Protein AF-Q6LBM1-F1 (afdb_monomer)

Secondary structure (DSSP, 8-state):
-PPPPHHHHHHHTT-SS--SHHHHHHHHHHHHHHT-----HHHHHHHHHHHHHHHHHHHHH-TT-TTHHHHHHHHHHHHHHHHHHHHH--PPPPSEEEEE--SSPPPHHHHHHHHHHHHHTTTSEEEEE--TT-TTHHHHHHHHHHHHHHHHHT-

Foldseek 3Di:
DQQDALVVLCVVLVHPDDPDVLNVQLNVLSNVLNPDPDPDLVVNLVSLVSNLVSLVVCCVVCVPRSSVVSSVVSNVVSVVVNVVSVVPPPPDDAQEDEAEDEQADDDPVNVVVLVVVCVVSVVHHYHYDYDPVRHCRVVVVVVVVVVVVVVVVVD

Organism: Clostridioides difficile (NCBI:txid1496)

Sequence (155 aa):
MSLISKEELIKLAYSIRPRENEYKTILTNLDEYNKLTTNNNENKYLQLKKLNESIDVFMNKYKTSSRNRALSNLKKDILKEVILIKNSNTSPVEKNLHFVWIGGEVSDIALEYIKQWADINAEYNIKLWYDSEAFLVNTLKKAIVESSTTEALQL

InterPro domains:
  IPR024770 TcdA/TcdB toxin, catalytic glycosyltransferase domain [PF12919] (95-154)
  IPR024772 TcdA/TcdB toxin, N-terminal helical domain [PF12918] (21-82)
  IPR029044 Nucleotide-diphospho-sugar transferases [SSF53448] (1-154)

Solvent-accessible surface area (backbone atoms only — not comparable to full-atom values): 9033 Å² total; per-residue (Å²): 126,83,77,80,51,49,71,54,49,36,60,67,34,73,46,95,68,86,78,52,66,49,57,46,50,31,41,51,37,45,45,53,53,75,63,59,83,70,86,53,59,66,62,54,48,52,40,51,49,55,28,51,52,35,47,49,56,36,42,71,75,44,72,84,44,78,37,50,62,41,52,54,50,49,52,54,50,49,53,53,45,54,51,50,48,58,70,68,61,73,75,81,76,76,59,61,47,83,45,79,53,64,29,41,84,83,51,69,70,58,54,56,57,52,47,56,53,44,70,78,38,70,83,38,48,78,41,79,47,63,48,90,90,36,45,56,50,50,56,52,51,50,53,53,51,54,52,54,52,52,56,63,72,74,111

pLDDT: mean 93.18, std 7.91, range [56.97, 98.5]

Mean predicted aligned error: 5.99 Å

Structure (mmCIF, N/CA/C/O backbone):
data_AF-Q6LBM1-F1
#
_entry.id   AF-Q6LBM1-F1
#
loop_
_atom_site.group_PDB
_atom_site.id
_atom_site.type_symbol
_atom_site.label_atom_id
_atom_site.label_alt_id
_atom_site.label_comp_id
_atom_site.label_asym_id
_atom_site.label_entity_id
_atom_site.label_seq_id
_atom_site.pdbx_PDB_ins_code
_atom_site.Cartn_x
_atom_site.Cartn_y
_atom_site.Cartn_z
_atom_site.occupancy
_atom_site.B_iso_or_equiv
_atom_site.auth_seq_id
_atom_site.auth_comp_id
_atom_site.auth_asym_id
_atom_site.auth_atom_id
_atom_site.pdbx_PDB_model_num
ATOM 1 N N . MET A 1 1 ? -2.306 4.404 -21.976 1.00 56.97 1 MET A N 1
ATOM 2 C CA . MET A 1 1 ? -1.401 4.705 -23.107 1.00 56.97 1 MET A CA 1
ATOM 3 C C . MET A 1 1 ? -0.276 3.708 -22.988 1.00 56.97 1 MET A C 1
ATOM 5 O O . MET A 1 1 ? 0.224 3.579 -21.886 1.00 56.97 1 MET A O 1
ATOM 9 N N . SER A 1 2 ? 0.086 2.982 -24.041 1.00 72.81 2 SER A N 1
ATOM 10 C CA . SER A 1 2 ? 1.250 2.096 -23.963 1.00 72.81 2 SER A CA 1
ATOM 11 C C . SER A 1 2 ? 2.508 2.918 -23.674 1.00 72.81 2 SER A C 1
ATOM 13 O O . SER A 1 2 ? 2.651 4.024 -24.203 1.00 72.81 2 SER A O 1
ATOM 15 N N . LEU A 1 3 ? 3.410 2.387 -22.844 1.00 88.25 3 LEU A N 1
ATOM 16 C CA . LEU A 1 3 ? 4.750 2.954 -22.721 1.00 88.25 3 LEU A CA 1
ATOM 17 C C . LEU A 1 3 ? 5.445 2.954 -24.089 1.00 88.25 3 LEU A C 1
ATOM 19 O O . LEU A 1 3 ? 5.105 2.174 -24.981 1.00 88.25 3 LEU A O 1
ATOM 23 N N . ILE A 1 4 ? 6.426 3.841 -24.244 1.00 93.50 4 ILE A N 1
ATOM 24 C CA . ILE A 1 4 ? 7.265 3.876 -25.443 1.00 93.50 4 ILE A CA 1
ATOM 25 C C . ILE A 1 4 ? 7.973 2.529 -25.654 1.00 93.50 4 ILE A C 1
ATOM 27 O O . ILE A 1 4 ? 8.309 1.812 -24.707 1.00 93.50 4 ILE A O 1
ATOM 31 N N . SER A 1 5 ? 8.232 2.190 -26.910 1.00 93.75 5 SER A N 1
ATOM 32 C CA . SER A 1 5 ? 9.027 1.018 -27.281 1.00 93.75 5 SER A CA 1
ATOM 33 C C . SER A 1 5 ? 10.507 1.194 -26.918 1.00 93.75 5 SER A C 1
ATOM 35 O O . SER A 1 5 ? 11.009 2.310 -26.732 1.00 93.75 5 SER A O 1
ATOM 37 N N . LYS A 1 6 ? 11.256 0.084 -26.860 1.00 91.94 6 LYS A N 1
ATOM 38 C CA . LYS A 1 6 ? 12.712 0.144 -26.656 1.00 91.94 6 LYS A CA 1
ATOM 39 C C . LYS A 1 6 ? 13.412 0.869 -27.812 1.00 91.94 6 LYS A C 1
ATOM 41 O O . LYS A 1 6 ? 14.376 1.595 -27.577 1.00 91.94 6 LYS A O 1
ATOM 46 N N . GLU A 1 7 ? 12.919 0.724 -29.044 1.00 91.50 7 GLU A N 1
ATOM 47 C CA . GLU A 1 7 ? 13.450 1.399 -30.231 1.00 91.50 7 GLU A CA 1
ATOM 48 C C . GLU A 1 7 ? 13.261 2.917 -30.138 1.00 91.50 7 GLU A C 1
ATOM 50 O O . GLU A 1 7 ? 14.172 3.682 -30.466 1.00 91.50 7 GLU A O 1
ATOM 55 N N . GLU A 1 8 ? 12.102 3.369 -29.657 1.00 92.06 8 GLU A N 1
ATOM 56 C CA . GLU A 1 8 ? 11.836 4.788 -29.408 1.00 92.06 8 GLU A CA 1
ATOM 57 C C . GLU A 1 8 ? 12.705 5.337 -28.279 1.00 92.06 8 GLU A C 1
ATOM 59 O O . GLU A 1 8 ? 13.278 6.419 -28.429 1.00 92.06 8 GLU A O 1
ATOM 64 N N . LEU A 1 9 ? 12.884 4.585 -27.187 1.00 93.19 9 LEU A N 1
ATOM 65 C CA . LEU A 1 9 ? 13.775 4.999 -26.103 1.00 93.19 9 LEU A CA 1
ATOM 66 C C . LEU A 1 9 ? 15.220 5.170 -26.599 1.00 93.19 9 LEU A C 1
ATOM 68 O O . LEU A 1 9 ? 15.864 6.164 -26.265 1.00 93.19 9 LEU A O 1
ATOM 72 N N . ILE A 1 10 ? 15.721 4.253 -27.436 1.00 91.06 10 ILE A N 1
ATOM 73 C CA . ILE A 1 10 ? 17.059 4.353 -28.048 1.00 91.06 10 ILE A CA 1
ATOM 74 C C . ILE A 1 10 ? 17.203 5.650 -28.855 1.00 91.06 10 ILE A C 1
ATOM 76 O O . ILE A 1 10 ? 18.213 6.350 -28.704 1.00 91.06 10 ILE A O 1
ATOM 80 N N . LYS A 1 11 ? 16.190 5.995 -29.662 1.00 90.06 11 LYS A N 1
ATOM 81 C CA . LYS A 1 11 ? 16.163 7.237 -30.452 1.00 90.06 11 LYS A CA 1
ATOM 82 C C . LYS A 1 11 ? 16.160 8.477 -29.553 1.00 90.06 11 LYS A C 1
ATOM 84 O O . LYS A 1 11 ? 16.993 9.360 -29.737 1.00 90.06 11 LYS A O 1
ATOM 89 N N . LEU A 1 12 ? 15.277 8.527 -28.553 1.00 89.06 12 LEU A N 1
ATOM 90 C CA . LEU A 1 12 ? 15.144 9.667 -27.632 1.00 89.06 12 LEU A CA 1
ATOM 91 C C . LEU A 1 12 ? 16.372 9.862 -26.734 1.00 89.06 12 LEU A C 1
ATOM 93 O O . LEU A 1 12 ? 16.694 10.986 -26.346 1.00 89.06 12 LEU A O 1
ATOM 97 N N . ALA A 1 13 ? 17.074 8.778 -26.415 1.00 87.50 13 ALA A N 1
ATOM 98 C CA . ALA A 1 13 ? 18.317 8.800 -25.656 1.00 87.50 13 ALA A CA 1
ATOM 99 C C . ALA A 1 13 ? 19.551 9.147 -26.515 1.00 87.50 13 ALA A C 1
ATOM 101 O O . ALA A 1 13 ? 20.668 9.109 -25.997 1.00 87.50 13 ALA A O 1
ATOM 102 N N . TYR A 1 14 ? 19.374 9.461 -27.809 1.00 79.19 14 TYR A N 1
ATOM 103 C CA . TYR A 1 14 ? 20.449 9.730 -28.775 1.00 79.19 14 TYR A CA 1
ATOM 104 C C . TYR A 1 14 ? 21.542 8.644 -28.773 1.00 79.19 14 TYR A C 1
ATOM 106 O O . TYR A 1 14 ? 22.735 8.924 -28.909 1.00 79.19 14 TYR A O 1
ATOM 114 N N . SER A 1 15 ? 21.150 7.380 -28.582 1.00 66.00 15 SER A N 1
ATOM 115 C CA . SER A 1 15 ? 22.090 6.268 -28.458 1.00 66.00 15 SER A CA 1
ATOM 116 C C . SER A 1 15 ? 22.222 5.532 -29.789 1.00 66.00 15 SER A C 1
ATOM 118 O O . SER A 1 15 ? 21.317 4.823 -30.204 1.00 66.00 15 SER A O 1
ATOM 120 N N . ILE A 1 16 ? 23.373 5.661 -30.458 1.00 62.41 16 ILE A N 1
ATOM 121 C CA . ILE A 1 16 ? 23.655 4.900 -31.691 1.00 62.41 16 ILE A CA 1
ATOM 122 C C . ILE A 1 16 ? 23.934 3.420 -31.360 1.00 62.41 16 ILE A C 1
ATOM 124 O O . ILE A 1 16 ? 23.605 2.535 -32.146 1.00 62.41 16 ILE A O 1
ATOM 128 N N . ARG A 1 17 ? 24.523 3.130 -30.185 1.00 65.38 17 ARG A N 1
ATOM 129 C CA . ARG A 1 17 ? 24.700 1.769 -29.643 1.00 65.38 17 ARG A CA 1
ATOM 130 C C . ARG A 1 17 ? 24.624 1.770 -28.105 1.00 65.38 17 ARG A C 1
ATOM 132 O O . ARG A 1 17 ? 25.391 2.513 -27.487 1.00 65.38 17 ARG A O 1
ATOM 139 N N . PRO A 1 18 ? 23.786 0.925 -27.476 1.00 70.81 18 PRO A N 1
ATOM 140 C CA . PRO A 1 18 ? 23.764 0.755 -26.024 1.00 70.81 18 PRO A CA 1
ATOM 141 C C . PRO A 1 18 ? 25.029 0.007 -25.571 1.00 70.81 18 PRO A C 1
ATOM 143 O O . PRO A 1 18 ? 25.183 -1.185 -25.843 1.00 70.81 18 PRO A O 1
ATOM 146 N N . ARG A 1 19 ? 25.971 0.704 -24.922 1.00 80.38 19 ARG A N 1
ATOM 147 C CA . ARG A 1 19 ? 27.256 0.116 -24.487 1.00 80.38 19 ARG A CA 1
ATOM 148 C C . ARG A 1 19 ? 27.208 -0.317 -23.026 1.00 80.38 19 ARG A C 1
ATOM 150 O O . ARG A 1 19 ? 27.720 -1.379 -22.691 1.00 80.38 19 ARG A O 1
ATOM 157 N N . GLU A 1 20 ? 26.566 0.495 -22.197 1.00 91.38 20 GLU A N 1
ATOM 158 C CA . GLU A 1 20 ? 26.428 0.328 -20.757 1.00 91.38 20 GLU A CA 1
ATOM 159 C C . GLU A 1 20 ? 25.493 -0.848 -20.446 1.00 91.38 20 GLU A C 1
ATOM 161 O O . GLU A 1 20 ? 24.375 -0.912 -20.966 1.00 91.38 20 GLU A O 1
ATOM 166 N N . ASN A 1 21 ? 25.934 -1.779 -19.597 1.00 94.12 21 ASN A N 1
ATOM 167 C CA . ASN A 1 21 ? 25.122 -2.941 -19.226 1.00 94.12 21 ASN A CA 1
ATOM 168 C C . ASN A 1 21 ? 23.844 -2.507 -18.502 1.00 94.12 21 ASN A C 1
ATOM 170 O O . ASN A 1 21 ? 22.779 -3.043 -18.776 1.00 94.12 21 ASN A O 1
ATOM 174 N N . GLU A 1 22 ? 23.923 -1.468 -17.674 1.00 95.88 22 GLU A N 1
ATOM 175 C CA . GLU A 1 22 ? 22.786 -0.877 -16.970 1.00 95.88 22 GLU A CA 1
ATOM 176 C C . GLU A 1 22 ? 21.745 -0.321 -17.950 1.00 95.88 22 GLU A C 1
ATOM 178 O O . GLU A 1 22 ? 20.547 -0.506 -17.753 1.00 95.88 22 GLU A O 1
ATOM 183 N N . TYR A 1 23 ? 22.184 0.301 -19.051 1.00 95.00 23 TYR A N 1
ATOM 184 C CA . TYR A 1 23 ? 21.261 0.790 -20.076 1.00 95.00 23 TYR A CA 1
ATOM 185 C C . TYR A 1 23 ? 20.631 -0.358 -20.871 1.00 95.00 23 TYR A C 1
ATOM 187 O O . TYR A 1 23 ? 19.439 -0.315 -21.169 1.00 95.00 23 TYR A O 1
ATOM 195 N N . LYS A 1 24 ? 21.392 -1.422 -21.166 1.00 94.88 24 LYS A N 1
ATOM 196 C CA . LYS A 1 24 ? 20.835 -2.646 -21.767 1.00 94.88 24 LYS A CA 1
ATOM 197 C C . LYS A 1 24 ? 19.782 -3.285 -20.861 1.00 94.88 24 LYS A C 1
ATOM 199 O O . LYS A 1 24 ? 18.741 -3.682 -21.364 1.00 94.88 24 LYS A O 1
ATOM 204 N N . THR A 1 25 ? 20.008 -3.316 -19.547 1.00 96.94 25 THR A N 1
ATOM 205 C CA . THR A 1 25 ? 19.030 -3.817 -18.571 1.00 96.94 25 THR A CA 1
ATOM 206 C C . THR A 1 25 ? 17.725 -3.022 -18.611 1.00 96.94 25 THR A C 1
ATOM 208 O O . THR A 1 25 ? 16.658 -3.628 -18.630 1.00 96.94 25 THR A O 1
ATOM 211 N N . ILE A 1 26 ? 17.788 -1.687 -18.700 1.00 9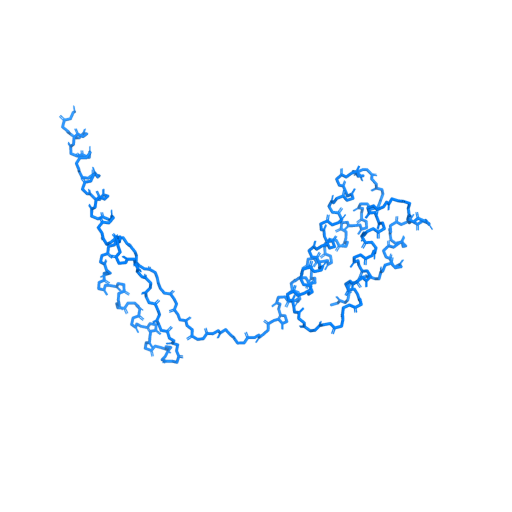7.12 26 ILE A N 1
ATOM 212 C CA . ILE A 1 26 ? 16.589 -0.843 -18.866 1.00 97.12 26 ILE A CA 1
ATOM 213 C C . ILE A 1 26 ? 15.833 -1.225 -20.144 1.00 97.12 26 ILE A C 1
ATOM 215 O O . ILE A 1 26 ? 14.617 -1.401 -20.110 1.00 97.12 26 ILE A O 1
ATOM 219 N N . LEU A 1 27 ? 16.546 -1.381 -21.266 1.00 95.69 27 LEU A N 1
ATOM 220 C CA . LEU A 1 27 ? 15.937 -1.753 -22.547 1.00 95.69 27 LEU A CA 1
ATOM 221 C C . LEU A 1 27 ? 15.277 -3.133 -22.491 1.00 95.69 27 LEU A C 1
ATOM 223 O O . LEU A 1 27 ? 14.172 -3.288 -23.001 1.00 95.69 27 LEU A O 1
ATOM 227 N N . THR A 1 28 ? 15.926 -4.110 -21.854 1.00 96.38 28 THR A N 1
ATOM 228 C CA . THR A 1 28 ? 15.358 -5.446 -21.641 1.00 96.38 28 THR A CA 1
ATOM 229 C C . THR A 1 28 ? 14.098 -5.375 -20.785 1.00 96.38 28 THR A C 1
ATOM 231 O O . THR A 1 28 ? 13.073 -5.904 -21.194 1.00 96.38 28 THR A O 1
ATOM 234 N N . ASN A 1 29 ? 14.128 -4.668 -19.652 1.00 96.94 29 ASN A N 1
ATOM 235 C CA . ASN A 1 29 ? 12.966 -4.536 -18.768 1.00 96.94 29 ASN A CA 1
ATOM 236 C C . ASN A 1 29 ? 11.788 -3.820 -19.453 1.00 96.94 29 ASN A C 1
ATOM 238 O O . ASN A 1 29 ? 10.633 -4.185 -19.243 1.00 96.94 29 ASN A O 1
ATOM 242 N N . LEU A 1 30 ? 12.066 -2.815 -20.291 1.00 96.44 30 LEU A N 1
ATOM 243 C CA . LEU A 1 30 ? 11.038 -2.123 -21.073 1.00 96.44 30 LEU A CA 1
ATOM 244 C C . LEU A 1 30 ? 10.429 -3.038 -22.147 1.00 96.44 30 LEU A C 1
ATOM 246 O O . LEU A 1 30 ? 9.216 -3.039 -22.340 1.00 96.44 30 LEU A O 1
ATOM 250 N N . ASP A 1 31 ? 11.257 -3.832 -22.830 1.00 94.88 31 ASP A N 1
ATOM 251 C CA . ASP A 1 31 ? 10.805 -4.825 -23.813 1.00 94.88 31 ASP A CA 1
ATOM 252 C C . ASP A 1 31 ? 9.960 -5.922 -23.161 1.00 94.88 31 ASP A C 1
ATOM 254 O O . ASP A 1 31 ? 8.910 -6.285 -23.685 1.00 94.88 31 ASP A O 1
ATOM 258 N N . GLU A 1 32 ? 10.405 -6.422 -22.005 1.00 94.50 32 GLU A N 1
ATOM 259 C CA . GLU A 1 32 ? 9.663 -7.377 -21.183 1.00 94.50 32 GLU A CA 1
ATOM 260 C C . GLU A 1 32 ? 8.294 -6.803 -20.818 1.00 94.50 32 GLU A C 1
ATOM 262 O O . GLU A 1 32 ? 7.293 -7.462 -21.087 1.00 94.50 32 GLU A O 1
ATOM 267 N N . TYR A 1 33 ? 8.235 -5.566 -20.302 1.00 94.19 33 TYR A N 1
ATOM 268 C CA . TYR A 1 33 ? 6.971 -4.906 -19.965 1.00 94.19 33 TYR A CA 1
ATOM 269 C C . TYR A 1 33 ? 6.032 -4.791 -21.170 1.00 94.19 33 TYR A C 1
ATOM 271 O O . TYR A 1 33 ? 4.872 -5.192 -21.089 1.00 94.19 33 TYR A O 1
ATOM 279 N N . ASN A 1 34 ? 6.533 -4.302 -22.306 1.00 92.81 34 ASN A N 1
ATOM 280 C CA . ASN A 1 34 ? 5.727 -4.118 -23.516 1.00 92.81 34 ASN A CA 1
ATOM 281 C C . ASN A 1 34 ? 5.217 -5.443 -24.114 1.00 92.81 34 ASN A C 1
ATOM 283 O O . ASN A 1 34 ? 4.222 -5.446 -24.836 1.00 92.81 34 ASN A O 1
ATOM 287 N N . LYS A 1 35 ? 5.876 -6.569 -23.813 1.00 92.06 35 LYS A N 1
ATOM 288 C CA . LYS A 1 35 ? 5.468 -7.919 -24.236 1.00 92.06 35 LYS A CA 1
ATOM 289 C C . LYS A 1 35 ? 4.567 -8.632 -23.227 1.00 92.06 35 LYS A C 1
ATOM 291 O O . LYS A 1 35 ? 4.121 -9.744 -23.511 1.00 92.06 35 LYS A O 1
ATOM 296 N N . LEU A 1 36 ? 4.295 -8.040 -22.062 1.00 89.56 36 LEU A N 1
ATOM 297 C CA . LEU A 1 36 ? 3.400 -8.640 -21.075 1.00 89.56 36 LEU A CA 1
ATOM 298 C C . LEU A 1 36 ? 1.981 -8.732 -21.637 1.00 89.56 36 LEU A C 1
ATOM 300 O O . LEU A 1 36 ? 1.271 -7.739 -21.767 1.00 89.56 36 LEU A O 1
ATOM 304 N N . THR A 1 37 ? 1.539 -9.959 -21.893 1.00 80.38 37 THR A N 1
ATOM 305 C CA . THR A 1 37 ? 0.160 -10.273 -22.293 1.00 80.38 37 THR A CA 1
ATOM 306 C C . THR A 1 37 ? -0.761 -10.529 -21.098 1.00 80.38 37 THR A C 1
ATOM 308 O O . THR A 1 37 ? -1.954 -10.762 -21.271 1.00 80.38 37 THR A O 1
ATOM 311 N N . THR A 1 38 ? -0.228 -10.511 -19.871 1.00 76.38 38 THR A N 1
ATOM 312 C CA . THR A 1 38 ? -1.004 -10.809 -18.662 1.00 76.38 38 THR A CA 1
ATOM 313 C C . THR A 1 38 ? -1.993 -9.692 -18.326 1.00 76.38 38 THR A C 1
ATOM 315 O O . THR A 1 38 ? -1.663 -8.509 -18.389 1.00 76.38 38 THR A O 1
ATOM 318 N N . ASN A 1 39 ? -3.195 -10.073 -17.890 1.00 70.62 39 ASN A N 1
ATOM 319 C CA . ASN A 1 39 ? -4.180 -9.152 -17.312 1.00 70.62 39 ASN A CA 1
ATOM 320 C C . ASN A 1 39 ? -3.951 -8.903 -15.810 1.00 70.62 39 ASN A C 1
ATOM 322 O O . ASN A 1 39 ? -4.691 -8.134 -15.204 1.00 70.62 39 ASN A O 1
ATOM 326 N N . ASN A 1 40 ? -2.938 -9.530 -15.197 1.00 86.56 40 ASN A N 1
ATOM 327 C CA . ASN A 1 40 ? -2.645 -9.338 -13.782 1.00 86.56 40 ASN A CA 1
ATOM 328 C C . ASN A 1 40 ? -1.953 -7.978 -13.546 1.00 86.56 40 ASN A C 1
ATOM 330 O O . ASN A 1 40 ? -0.804 -7.763 -13.942 1.00 86.56 40 ASN A O 1
ATOM 334 N N . ASN A 1 41 ? -2.665 -7.081 -12.864 1.00 89.00 41 ASN A N 1
ATOM 335 C CA . ASN A 1 41 ? -2.211 -5.737 -12.511 1.00 89.00 41 ASN A CA 1
ATOM 336 C C . ASN A 1 41 ? -1.014 -5.722 -11.545 1.00 89.00 41 ASN A C 1
ATOM 338 O O . ASN A 1 41 ? -0.156 -4.850 -11.671 1.00 89.00 41 ASN A O 1
ATOM 342 N N . GLU A 1 42 ? -0.910 -6.692 -10.633 1.00 90.06 42 GLU A N 1
ATOM 343 C CA . GLU A 1 42 ? 0.237 -6.836 -9.729 1.00 90.06 42 GLU A CA 1
ATOM 344 C C . GLU A 1 42 ? 1.511 -7.153 -10.518 1.00 90.06 42 GLU A C 1
ATOM 346 O O . GLU A 1 42 ? 2.528 -6.482 -10.357 1.00 90.06 42 GLU A O 1
ATOM 351 N N . ASN A 1 43 ? 1.437 -8.098 -11.459 1.00 90.81 43 ASN A N 1
ATOM 352 C CA . ASN A 1 43 ? 2.573 -8.442 -12.317 1.00 90.81 43 ASN A CA 1
ATOM 353 C C . ASN A 1 43 ? 3.018 -7.255 -13.181 1.00 90.81 43 ASN A C 1
ATOM 355 O O . ASN A 1 43 ? 4.217 -7.003 -13.309 1.00 90.81 43 ASN A O 1
ATOM 359 N N . LYS A 1 44 ? 2.069 -6.494 -13.747 1.00 92.06 44 LYS A N 1
ATOM 360 C CA . LYS A 1 44 ? 2.385 -5.256 -14.480 1.00 92.06 44 LYS A CA 1
ATOM 361 C C . LYS A 1 44 ? 3.088 -4.244 -13.577 1.00 92.06 44 LYS A C 1
ATOM 363 O O . LYS A 1 44 ? 4.117 -3.697 -13.965 1.00 92.06 44 LYS A O 1
ATOM 368 N N . TYR A 1 45 ? 2.577 -4.036 -12.363 1.00 94.25 45 TYR A N 1
ATOM 369 C CA . TYR A 1 45 ? 3.181 -3.127 -11.391 1.00 94.25 45 TYR A CA 1
ATOM 370 C C . TYR A 1 45 ? 4.602 -3.553 -10.995 1.00 94.25 45 TYR A C 1
ATOM 372 O O . TYR A 1 45 ? 5.513 -2.726 -11.015 1.00 94.25 45 TYR A O 1
ATOM 380 N N . LEU A 1 46 ? 4.824 -4.836 -10.693 1.00 95.12 46 LEU A N 1
ATOM 381 C CA . LEU A 1 46 ? 6.149 -5.358 -10.341 1.00 95.12 46 LEU A CA 1
ATOM 382 C C . LEU A 1 46 ? 7.161 -5.166 -11.476 1.00 95.12 46 LEU A C 1
ATOM 384 O O . LEU A 1 46 ? 8.318 -4.825 -11.224 1.00 95.12 46 LEU A O 1
ATOM 388 N N . GLN A 1 47 ? 6.727 -5.312 -12.727 1.00 95.44 47 GLN A N 1
ATOM 389 C CA . GLN A 1 47 ? 7.591 -5.092 -13.886 1.00 95.44 47 GLN A CA 1
ATOM 390 C C . GLN A 1 47 ? 7.899 -3.606 -14.112 1.00 95.44 47 GLN A C 1
ATOM 392 O O . GLN A 1 47 ? 9.049 -3.253 -14.382 1.00 95.44 47 GLN A O 1
ATOM 397 N N . LEU A 1 48 ? 6.928 -2.710 -13.900 1.00 96.38 48 LEU A N 1
ATOM 398 C CA . LEU A 1 48 ? 7.176 -1.262 -13.883 1.00 96.38 48 LEU A CA 1
ATOM 399 C C . LEU A 1 48 ? 8.132 -0.849 -12.761 1.00 96.38 48 LEU A C 1
ATOM 401 O O . LEU A 1 48 ? 8.998 -0.000 -12.977 1.00 96.38 48 LEU A O 1
ATOM 405 N N . LYS A 1 49 ? 8.010 -1.466 -11.580 1.00 97.81 49 LYS A N 1
ATOM 406 C CA . LYS A 1 49 ? 8.928 -1.257 -10.455 1.00 97.81 49 LYS A CA 1
ATOM 407 C C . LYS A 1 49 ? 10.352 -1.672 -10.831 1.00 97.81 49 LYS A C 1
ATOM 409 O O . LYS A 1 49 ? 11.259 -0.851 -10.715 1.00 97.81 49 LYS A O 1
ATOM 414 N N . LYS A 1 50 ? 10.535 -2.886 -11.364 1.00 97.81 50 LYS A N 1
ATOM 415 C CA . LYS A 1 50 ? 11.832 -3.397 -11.850 1.00 97.81 50 LYS A CA 1
ATOM 416 C C . LYS A 1 50 ? 12.448 -2.471 -12.906 1.00 97.81 50 LYS A C 1
ATOM 418 O O . LYS A 1 50 ? 13.639 -2.155 -12.850 1.00 97.81 50 LYS A O 1
ATOM 423 N N . LEU A 1 51 ? 11.638 -1.995 -13.856 1.00 98.12 51 LEU A N 1
ATOM 424 C CA . LEU A 1 51 ? 12.068 -1.021 -14.858 1.00 98.12 51 LEU A CA 1
ATOM 425 C C . LEU A 1 51 ? 12.527 0.287 -14.197 1.00 98.12 51 LEU A C 1
ATOM 427 O O . LEU A 1 51 ? 13.642 0.738 -14.463 1.00 98.12 51 LEU A O 1
ATOM 431 N N . ASN A 1 52 ? 11.721 0.866 -13.306 1.00 98.31 52 ASN A N 1
ATOM 432 C CA . ASN A 1 52 ? 12.060 2.109 -12.617 1.00 98.31 52 ASN A CA 1
ATOM 433 C C . ASN A 1 52 ? 13.354 1.989 -11.790 1.00 98.31 52 ASN A C 1
ATOM 435 O O . ASN A 1 52 ? 14.221 2.856 -11.882 1.00 98.31 52 ASN A O 1
ATOM 439 N N . GLU A 1 53 ? 13.526 0.897 -11.045 1.00 98.50 53 GLU A N 1
ATOM 440 C CA . GLU A 1 53 ? 14.742 0.632 -10.265 1.00 98.50 53 GLU A CA 1
ATOM 441 C C . GLU A 1 53 ? 15.983 0.523 -11.164 1.00 98.50 53 GLU A C 1
ATOM 443 O O . GLU A 1 53 ? 17.035 1.077 -10.845 1.00 98.50 53 GLU A O 1
ATOM 448 N N . SER A 1 54 ? 15.868 -0.114 -12.336 1.00 98.31 54 SER A N 1
ATOM 449 C CA . SER A 1 54 ? 16.982 -0.175 -13.294 1.00 98.31 54 SER A CA 1
ATOM 450 C C . SER A 1 54 ? 17.370 1.201 -13.854 1.00 98.31 54 SER A C 1
ATOM 452 O O . SER A 1 54 ? 18.553 1.459 -14.093 1.00 98.31 54 SER A O 1
ATOM 454 N N . ILE A 1 55 ? 16.399 2.112 -13.997 1.00 98.00 55 ILE A N 1
ATOM 455 C CA . ILE A 1 55 ? 16.656 3.510 -14.361 1.00 98.00 55 ILE A CA 1
ATOM 456 C C . ILE A 1 55 ? 17.423 4.217 -13.242 1.00 98.00 55 ILE A C 1
ATOM 458 O O . ILE A 1 55 ? 18.404 4.909 -13.524 1.00 98.00 55 ILE A O 1
ATOM 462 N N . ASP A 1 56 ? 17.025 4.013 -11.987 1.00 98.31 56 ASP A N 1
ATOM 463 C CA . ASP A 1 56 ? 17.699 4.606 -10.829 1.00 98.31 56 ASP A CA 1
ATOM 464 C C . ASP A 1 56 ? 19.151 4.129 -10.709 1.00 98.31 56 ASP A C 1
ATOM 466 O O . ASP A 1 56 ? 20.056 4.946 -10.522 1.00 98.31 56 ASP A O 1
ATOM 470 N N . VAL A 1 57 ? 19.408 2.835 -10.922 1.00 98.31 57 VAL A N 1
ATOM 471 C CA . VAL A 1 57 ? 20.772 2.280 -10.971 1.00 98.31 57 VAL A CA 1
ATOM 472 C C . VAL A 1 57 ? 21.616 2.972 -12.046 1.00 98.31 57 VAL A C 1
ATOM 474 O O . VAL A 1 57 ? 22.738 3.407 -11.764 1.00 98.31 57 VAL A O 1
ATOM 477 N N . PHE A 1 58 ? 21.083 3.131 -13.263 1.00 96.94 58 PHE A N 1
ATOM 478 C CA . PHE A 1 58 ? 21.795 3.825 -14.338 1.00 96.94 58 PHE A CA 1
ATOM 479 C C . PHE A 1 58 ? 22.064 5.293 -13.991 1.00 96.94 58 PHE A C 1
ATOM 481 O O . PHE A 1 58 ? 23.199 5.750 -14.116 1.00 96.94 58 PHE A O 1
ATOM 488 N N . MET A 1 59 ? 21.050 6.038 -13.544 1.00 96.75 59 MET A N 1
ATOM 489 C CA . MET A 1 59 ? 21.178 7.472 -13.261 1.00 96.75 59 MET A CA 1
ATOM 490 C C . MET A 1 59 ? 22.131 7.747 -12.091 1.00 96.75 59 MET A C 1
ATOM 492 O O . MET A 1 59 ? 22.893 8.714 -12.141 1.00 96.75 59 MET A O 1
ATOM 496 N N . ASN A 1 60 ? 22.153 6.874 -11.080 1.00 97.50 60 ASN A N 1
ATOM 497 C CA . ASN A 1 60 ? 23.076 6.979 -9.950 1.00 97.50 60 ASN A CA 1
ATOM 498 C C . ASN A 1 60 ? 24.532 6.738 -10.365 1.00 97.50 60 ASN A C 1
ATOM 500 O O . ASN A 1 60 ? 25.427 7.458 -9.911 1.00 97.50 60 ASN A O 1
ATOM 504 N N . LYS A 1 61 ? 24.769 5.756 -11.243 1.00 97.12 61 LYS A N 1
ATOM 505 C CA . LYS A 1 61 ? 26.106 5.435 -11.760 1.00 97.12 61 LYS A CA 1
ATOM 506 C C . LYS A 1 61 ? 26.594 6.459 -12.790 1.00 97.12 61 LYS A C 1
ATOM 508 O O . LYS A 1 61 ? 27.762 6.837 -12.777 1.00 97.12 61 LYS A O 1
ATOM 513 N N . TYR A 1 62 ? 25.702 6.942 -13.652 1.00 94.69 62 TYR A N 1
ATOM 514 C CA . TYR A 1 62 ? 26.004 7.829 -14.777 1.00 94.69 62 TYR A CA 1
ATOM 515 C C . TYR A 1 62 ? 25.290 9.182 -14.639 1.00 94.69 62 TYR A C 1
ATOM 517 O O . TYR A 1 62 ? 24.475 9.575 -15.477 1.00 94.69 62 TYR A O 1
ATOM 525 N N . LYS A 1 63 ? 25.619 9.927 -13.577 1.00 94.62 63 LYS A N 1
ATOM 526 C CA . LYS A 1 63 ? 24.924 11.169 -13.173 1.00 94.62 63 LYS A CA 1
ATOM 527 C C . LYS A 1 63 ? 24.853 12.248 -14.260 1.00 94.62 63 LYS A C 1
ATOM 529 O O . LYS A 1 63 ? 23.856 12.957 -14.357 1.00 94.62 63 LYS A O 1
ATOM 534 N N . THR A 1 64 ? 25.882 12.354 -15.098 1.00 93.31 64 THR A N 1
ATOM 535 C CA . THR A 1 64 ? 25.994 13.365 -16.167 1.00 93.31 64 THR A CA 1
ATOM 536 C C . THR A 1 64 ? 25.609 12.838 -17.552 1.00 93.31 64 THR A C 1
ATOM 538 O O . THR A 1 64 ? 25.790 13.534 -18.550 1.00 93.31 64 THR A O 1
ATOM 541 N N . SER A 1 65 ? 25.075 11.615 -17.648 1.00 91.50 65 SER A N 1
ATOM 542 C CA . SER A 1 65 ? 24.686 11.027 -18.931 1.00 91.50 65 SER A CA 1
ATOM 543 C C . SER A 1 65 ? 23.601 11.855 -19.617 1.00 91.50 65 SER A C 1
ATOM 545 O O . SER A 1 65 ? 22.559 12.152 -19.033 1.00 91.50 65 SER A O 1
ATOM 547 N N . SER A 1 66 ? 23.790 12.146 -20.905 1.00 90.62 66 SER A N 1
ATOM 548 C CA . SER A 1 66 ? 22.782 12.804 -21.749 1.00 90.62 66 SER A CA 1
ATOM 549 C C . SER A 1 66 ? 21.458 12.029 -21.816 1.00 90.62 66 SER A C 1
ATOM 551 O O . SER A 1 66 ? 20.397 12.620 -22.029 1.00 90.62 66 SER A O 1
ATOM 553 N N . ARG A 1 67 ? 21.497 10.713 -21.559 1.00 91.56 67 ARG A N 1
ATOM 554 C CA . ARG A 1 67 ? 20.324 9.826 -21.539 1.00 91.56 67 ARG A CA 1
ATOM 555 C C . ARG A 1 67 ? 19.399 10.097 -20.358 1.00 91.56 67 ARG A C 1
ATOM 557 O O . ARG A 1 67 ? 18.213 9.789 -20.443 1.00 91.56 67 ARG A O 1
ATOM 564 N N . ASN A 1 68 ? 19.902 10.722 -19.291 1.00 94.12 68 ASN A N 1
ATOM 565 C CA . ASN A 1 68 ? 19.135 10.991 -18.074 1.00 94.12 68 ASN A CA 1
ATOM 566 C C . ASN A 1 68 ? 17.889 11.841 -18.350 1.00 94.12 68 ASN A C 1
ATOM 568 O O . ASN A 1 68 ? 16.883 11.686 -17.660 1.00 94.12 68 ASN A O 1
ATOM 572 N N . ARG A 1 69 ? 17.902 12.677 -19.399 1.00 94.62 69 ARG A N 1
ATOM 573 C CA . ARG A 1 69 ? 16.715 13.423 -19.842 1.00 94.62 69 ARG A CA 1
ATOM 574 C C . ARG A 1 69 ? 15.606 12.494 -20.348 1.00 94.62 69 ARG A C 1
ATOM 576 O O . ARG A 1 69 ? 14.472 12.601 -19.893 1.00 94.62 69 ARG A O 1
ATOM 583 N N . ALA A 1 70 ? 15.937 11.579 -21.259 1.00 95.00 70 ALA A N 1
ATOM 584 C CA . ALA A 1 70 ? 14.984 10.609 -21.800 1.00 95.00 70 ALA A CA 1
ATOM 585 C C . ALA A 1 70 ? 14.490 9.646 -20.710 1.00 95.00 70 ALA A C 1
ATOM 587 O O . ALA A 1 70 ? 13.291 9.405 -20.596 1.00 95.00 70 ALA A O 1
ATOM 588 N N . LEU A 1 71 ? 15.396 9.178 -19.848 1.00 96.44 71 LEU A N 1
ATOM 589 C CA . LEU A 1 71 ? 15.064 8.307 -18.721 1.00 96.44 71 LEU A CA 1
ATOM 590 C C . LEU A 1 71 ? 14.156 8.995 -17.690 1.00 96.44 71 LEU A C 1
ATOM 592 O O . LEU A 1 71 ? 13.217 8.379 -17.199 1.00 96.44 71 LEU A O 1
ATOM 596 N N . SER A 1 72 ? 14.362 10.287 -17.417 1.00 96.94 72 SER A N 1
ATOM 597 C CA . SER A 1 72 ? 13.469 11.059 -16.541 1.00 96.94 72 SER A CA 1
ATOM 598 C C . SER A 1 72 ? 12.059 11.187 -17.120 1.00 96.94 72 SER A C 1
ATOM 600 O O . SER A 1 72 ? 11.083 11.157 -16.373 1.00 96.94 72 SER A O 1
ATOM 602 N N . ASN A 1 73 ? 11.931 11.315 -18.443 1.00 96.12 73 ASN A N 1
ATOM 603 C CA . ASN A 1 73 ? 10.623 11.318 -19.098 1.00 96.12 73 ASN A CA 1
ATOM 604 C C . ASN A 1 73 ? 9.967 9.936 -19.027 1.00 96.12 73 ASN A C 1
ATOM 606 O O . ASN A 1 73 ? 8.808 9.850 -18.636 1.00 96.12 73 ASN A O 1
ATOM 610 N N . LEU A 1 74 ? 10.727 8.863 -19.269 1.00 96.56 74 LEU A N 1
ATOM 611 C CA . LEU A 1 74 ? 10.230 7.499 -19.096 1.00 96.56 74 LEU A CA 1
ATOM 612 C C . LEU A 1 74 ? 9.738 7.249 -17.661 1.00 96.56 74 LEU A C 1
ATOM 614 O O . LEU A 1 74 ? 8.671 6.676 -17.490 1.00 96.56 74 LEU A O 1
ATOM 618 N N . LYS A 1 75 ? 10.431 7.750 -16.626 1.00 97.56 75 LYS A N 1
ATOM 619 C CA . LYS A 1 75 ? 9.943 7.679 -15.233 1.00 97.56 75 LYS A CA 1
ATOM 620 C C . LYS A 1 75 ? 8.585 8.364 -15.042 1.00 97.56 75 LYS A C 1
ATOM 622 O O . LYS A 1 75 ? 7.741 7.852 -14.309 1.00 97.56 75 LYS A O 1
ATOM 627 N N . LYS A 1 76 ? 8.343 9.501 -15.706 1.00 96.88 76 LYS A N 1
ATOM 628 C CA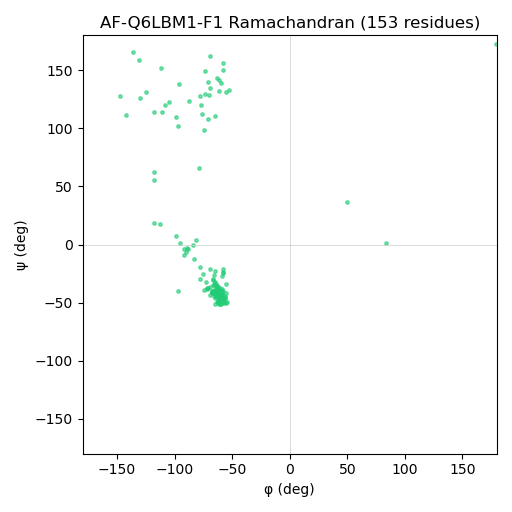 . LYS A 1 76 ? 7.029 10.171 -15.672 1.00 96.88 76 LYS A CA 1
ATOM 629 C C . LYS A 1 76 ? 5.954 9.327 -16.349 1.00 96.88 76 LYS A C 1
ATOM 631 O O . LYS A 1 76 ? 4.830 9.282 -15.860 1.00 96.88 76 LYS A O 1
ATOM 636 N N . ASP A 1 77 ? 6.286 8.667 -17.452 1.00 96.44 77 ASP A N 1
ATOM 637 C CA . ASP A 1 77 ? 5.339 7.807 -18.161 1.00 96.44 77 ASP A CA 1
ATOM 638 C C . ASP A 1 77 ? 5.051 6.516 -17.383 1.00 96.44 77 ASP A C 1
ATOM 640 O O . ASP A 1 77 ? 3.891 6.127 -17.279 1.00 96.44 77 ASP A O 1
ATOM 644 N N . ILE A 1 78 ? 6.056 5.937 -16.714 1.00 96.75 78 ILE A N 1
ATOM 645 C CA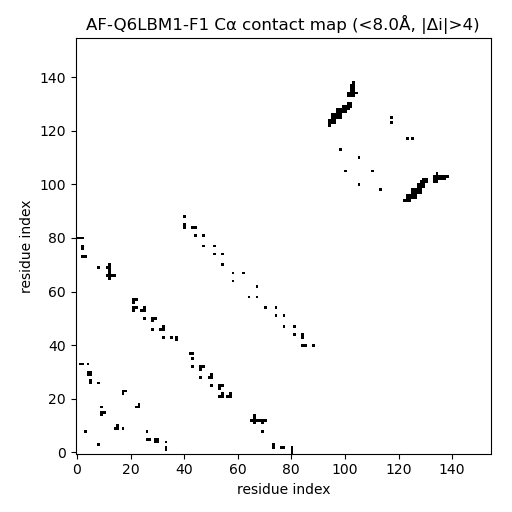 . ILE A 1 78 ? 5.877 4.840 -15.749 1.00 96.75 78 ILE A CA 1
ATOM 646 C C . ILE A 1 78 ? 4.892 5.250 -14.647 1.00 96.75 78 ILE A C 1
ATOM 648 O O . ILE A 1 78 ? 3.978 4.493 -14.336 1.00 96.75 78 ILE A O 1
ATOM 652 N N . LEU A 1 79 ? 5.024 6.456 -14.080 1.00 96.19 79 LEU A N 1
ATOM 653 C CA . LEU A 1 79 ? 4.094 6.941 -13.053 1.00 96.19 79 LEU A CA 1
ATOM 654 C C . LEU A 1 79 ? 2.651 7.032 -13.574 1.00 96.19 79 LEU A C 1
ATOM 656 O O . LEU A 1 79 ? 1.721 6.608 -12.886 1.00 96.19 79 LEU A O 1
ATOM 660 N N . LYS A 1 80 ? 2.453 7.557 -14.790 1.00 95.56 80 LYS A N 1
ATOM 661 C CA . LYS A 1 80 ? 1.123 7.598 -15.422 1.00 95.56 80 LYS A CA 1
ATOM 662 C C . LYS A 1 80 ? 0.558 6.191 -15.600 1.00 95.56 80 LYS A C 1
ATOM 664 O O . LYS A 1 80 ? -0.614 5.970 -15.313 1.00 95.56 80 LYS A O 1
ATOM 669 N N . GLU A 1 81 ? 1.387 5.250 -16.032 1.00 93.56 81 GLU A N 1
ATOM 670 C CA . GLU A 1 81 ? 0.979 3.864 -16.242 1.00 93.56 81 GLU A CA 1
ATOM 671 C C . GLU A 1 81 ? 0.588 3.172 -14.927 1.00 93.56 81 GLU A C 1
ATOM 673 O O . GLU A 1 81 ? -0.445 2.510 -14.869 1.00 93.56 81 GLU A O 1
ATOM 678 N N . VAL A 1 82 ? 1.317 3.408 -13.830 1.00 94.38 82 VAL A N 1
ATOM 679 C CA . VAL A 1 82 ? 0.933 2.923 -12.489 1.00 94.38 82 VAL A CA 1
ATOM 680 C C . VAL A 1 82 ? -0.444 3.456 -12.073 1.00 94.38 82 VAL A C 1
ATOM 682 O O . VAL A 1 82 ? -1.266 2.706 -11.542 1.00 94.38 82 VAL A O 1
ATOM 685 N N . ILE A 1 83 ? -0.732 4.734 -12.341 1.00 93.50 83 ILE A N 1
ATOM 686 C CA . ILE A 1 83 ? -2.046 5.331 -12.053 1.00 93.50 83 ILE A CA 1
ATOM 687 C C . ILE A 1 83 ? -3.141 4.666 -12.897 1.00 93.50 83 ILE A C 1
ATOM 689 O O . ILE A 1 83 ? -4.224 4.386 -12.379 1.00 93.50 83 ILE A O 1
ATOM 693 N N . LEU A 1 84 ? -2.866 4.380 -14.173 1.00 91.25 84 LEU A N 1
ATOM 694 C CA . LEU A 1 84 ? -3.799 3.671 -15.049 1.00 91.25 84 LEU A CA 1
ATOM 695 C C . LEU A 1 84 ? -4.070 2.248 -14.553 1.00 91.25 84 LEU A C 1
ATOM 697 O O . LEU A 1 84 ? -5.235 1.870 -14.453 1.00 91.25 84 LEU A O 1
ATOM 701 N N . ILE A 1 85 ? -3.032 1.500 -14.166 1.00 90.50 85 ILE A N 1
ATOM 702 C CA . ILE A 1 85 ? -3.171 0.166 -13.562 1.00 90.50 85 ILE A CA 1
ATOM 703 C C . ILE A 1 85 ? -4.074 0.242 -12.326 1.00 90.50 85 ILE A C 1
ATOM 705 O O . ILE A 1 85 ? -5.069 -0.481 -12.259 1.00 90.50 85 ILE A O 1
ATOM 709 N N . LYS A 1 86 ? -3.801 1.172 -11.398 1.00 90.75 86 LYS A N 1
ATOM 710 C CA . LYS A 1 86 ? -4.622 1.385 -10.192 1.00 90.75 86 LYS A CA 1
ATOM 711 C C . LYS A 1 86 ? -6.086 1.660 -10.538 1.00 90.75 86 LYS A C 1
ATOM 713 O O . LYS A 1 86 ? -6.972 1.093 -9.915 1.00 90.75 86 LYS A O 1
ATOM 718 N N . ASN A 1 87 ? -6.342 2.538 -11.504 1.00 89.38 87 ASN A N 1
ATOM 719 C CA . ASN A 1 87 ? -7.702 2.938 -11.873 1.00 89.38 87 ASN A CA 1
ATOM 720 C C . ASN A 1 87 ? -8.441 1.864 -12.685 1.00 89.38 87 ASN A C 1
ATOM 722 O O . ASN A 1 87 ? -9.666 1.824 -12.662 1.00 89.38 87 ASN A O 1
ATOM 726 N N . SER A 1 88 ? -7.714 1.000 -13.394 1.00 85.00 88 SER A N 1
ATOM 727 C CA . SER A 1 88 ? -8.292 -0.145 -14.103 1.00 85.00 88 SER A CA 1
ATOM 728 C C . SER A 1 88 ? -8.632 -1.315 -13.177 1.00 85.00 88 SER A C 1
ATOM 730 O O . SER A 1 88 ? -9.434 -2.173 -13.545 1.00 85.00 88 SER A O 1
ATOM 732 N N . ASN A 1 89 ? -8.045 -1.357 -11.974 1.00 77.56 89 ASN A N 1
ATOM 733 C CA . ASN A 1 89 ? -8.375 -2.363 -10.979 1.00 77.56 89 ASN A CA 1
ATOM 734 C C . ASN A 1 89 ? -9.737 -2.053 -10.345 1.00 77.56 89 ASN A C 1
ATOM 736 O O . ASN A 1 89 ? -9.852 -1.207 -9.463 1.00 77.56 89 ASN A O 1
ATOM 740 N N . THR A 1 90 ? -10.767 -2.736 -10.832 1.00 80.31 90 THR A N 1
ATOM 741 C CA . THR A 1 90 ? -12.172 -2.533 -10.449 1.00 80.31 90 THR A CA 1
ATOM 742 C C . THR A 1 90 ? -12.747 -3.732 -9.698 1.00 80.31 90 THR A C 1
ATOM 744 O O . THR A 1 90 ? -13.964 -3.868 -9.590 1.00 80.31 90 THR A O 1
ATOM 747 N N . SER A 1 91 ? -11.887 -4.616 -9.175 1.00 84.62 91 SER A N 1
ATOM 748 C CA . SER A 1 91 ? -12.335 -5.753 -8.370 1.00 84.62 91 SER A CA 1
ATOM 749 C C . SER A 1 91 ? -13.191 -5.259 -7.197 1.00 84.62 91 SER A C 1
ATOM 751 O O . SER A 1 91 ? -12.761 -4.332 -6.502 1.00 84.62 91 SER A O 1
ATOM 753 N N . PRO A 1 92 ? -14.375 -5.852 -6.956 1.00 89.31 92 PRO A N 1
ATOM 754 C CA . PRO A 1 92 ? -15.199 -5.498 -5.808 1.00 89.31 92 PRO A CA 1
ATOM 755 C C . PRO A 1 92 ? -14.392 -5.580 -4.509 1.00 89.31 92 PRO A C 1
ATOM 757 O O . PRO A 1 92 ? -13.689 -6.561 -4.281 1.00 89.31 92 PRO A O 1
ATOM 760 N N . VAL A 1 93 ? -14.497 -4.552 -3.667 1.00 92.00 93 VAL A N 1
ATOM 761 C CA . VAL A 1 93 ? -13.907 -4.565 -2.321 1.00 92.00 93 VAL A CA 1
ATOM 762 C C . VAL A 1 93 ? -14.688 -5.561 -1.466 1.00 92.00 93 VAL A C 1
ATOM 764 O O . VAL A 1 93 ? -15.923 -5.562 -1.516 1.00 92.00 93 VAL A O 1
ATOM 767 N N . GLU A 1 94 ? -14.005 -6.414 -0.692 1.00 95.75 94 GLU A N 1
ATOM 768 C CA . GLU A 1 94 ? -14.717 -7.341 0.187 1.00 95.75 94 GLU A CA 1
ATOM 769 C C . GLU A 1 94 ? -15.580 -6.577 1.193 1.00 95.75 94 GLU A C 1
ATOM 771 O O . GLU A 1 94 ? -15.166 -5.577 1.781 1.00 95.75 94 GLU A O 1
ATOM 776 N N . LYS A 1 95 ? -16.789 -7.087 1.427 1.00 97.44 95 LYS A N 1
ATOM 777 C CA . LYS A 1 95 ? -17.777 -6.465 2.310 1.00 97.44 95 LYS A CA 1
ATOM 778 C C . LYS A 1 95 ? -17.461 -6.741 3.780 1.00 97.44 95 LYS A C 1
ATOM 780 O O . LYS A 1 95 ? -18.184 -7.463 4.460 1.00 97.44 95 LYS A O 1
ATOM 785 N N . ASN A 1 96 ? -16.345 -6.205 4.265 1.00 97.75 96 ASN A N 1
ATOM 786 C CA . ASN A 1 96 ? -15.959 -6.225 5.672 1.00 97.75 96 ASN A CA 1
ATOM 787 C C . ASN A 1 96 ? -15.691 -4.790 6.145 1.00 97.75 96 ASN A C 1
ATOM 789 O O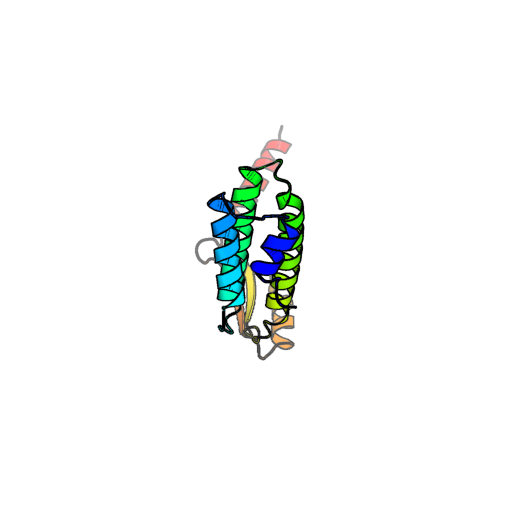 . ASN A 1 96 ? -14.943 -4.059 5.499 1.00 97.75 96 ASN A O 1
ATOM 793 N N . LEU A 1 97 ? -16.258 -4.398 7.286 1.00 98.31 97 LEU A N 1
ATOM 794 C CA . LEU A 1 97 ? -15.892 -3.166 7.987 1.00 98.31 97 LEU A CA 1
ATOM 795 C C . LEU A 1 97 ? -15.054 -3.534 9.209 1.00 98.31 97 LEU A C 1
ATOM 797 O O . LEU A 1 97 ? -15.479 -4.321 10.055 1.00 98.31 97 LEU A O 1
ATOM 801 N N . HIS A 1 98 ? -13.847 -2.982 9.287 1.00 98.44 98 HIS A N 1
ATOM 802 C CA . HIS A 1 98 ? -12.883 -3.286 10.338 1.00 98.44 98 HIS A CA 1
ATOM 803 C C . HIS A 1 98 ? -12.738 -2.099 11.293 1.00 98.44 98 HIS A C 1
ATOM 805 O O . HIS A 1 98 ? -12.314 -1.020 10.887 1.00 98.44 98 HIS A O 1
ATOM 811 N N . PHE A 1 99 ? -13.038 -2.329 12.566 1.00 98.50 99 PHE A N 1
ATOM 812 C CA . PHE A 1 99 ? -12.816 -1.411 13.680 1.00 98.50 99 PHE A CA 1
ATOM 813 C C . PHE A 1 99 ? -11.733 -1.984 14.590 1.00 98.50 99 PHE A C 1
ATOM 815 O O . PHE A 1 99 ? -11.573 -3.201 14.673 1.00 98.50 99 PHE A O 1
ATOM 822 N N . VAL A 1 100 ? -10.989 -1.126 15.282 1.00 98.25 100 VAL A N 1
ATOM 823 C CA . VAL A 1 100 ? -9.926 -1.550 16.201 1.00 98.25 100 VAL A CA 1
ATOM 824 C C . VAL A 1 100 ? -10.109 -0.834 17.528 1.00 98.25 100 VAL A C 1
ATOM 826 O O . VAL A 1 100 ? -10.174 0.394 17.562 1.00 98.25 100 VAL A O 1
ATOM 829 N N . TRP A 1 101 ? -10.163 -1.601 18.613 1.00 98.12 101 TRP A N 1
ATOM 830 C CA . TRP A 1 101 ? -10.170 -1.088 19.974 1.00 98.12 101 TRP A CA 1
ATOM 831 C C . TRP A 1 101 ? -9.345 -2.008 20.871 1.00 98.12 101 TRP A C 1
ATOM 833 O O . TRP A 1 101 ? -9.712 -3.152 21.120 1.00 98.12 101 TRP A O 1
ATOM 843 N N . ILE A 1 102 ? -8.206 -1.511 21.343 1.00 97.56 102 ILE A N 1
ATOM 844 C CA . ILE A 1 102 ? -7.215 -2.291 22.093 1.00 97.56 102 ILE A CA 1
ATOM 845 C C . ILE A 1 102 ? -6.812 -1.553 23.366 1.00 97.56 102 ILE A C 1
ATOM 847 O O . ILE A 1 102 ? -6.936 -0.331 23.458 1.00 97.56 102 ILE A O 1
ATOM 851 N N . GLY A 1 103 ? -6.275 -2.288 24.338 1.00 94.94 103 GLY A N 1
ATOM 852 C CA . GLY A 1 103 ? -5.690 -1.690 25.536 1.00 94.94 103 GLY A CA 1
ATOM 853 C C . GLY A 1 103 ? -6.683 -1.348 26.647 1.00 94.94 103 GLY A C 1
ATOM 854 O O . GLY A 1 103 ? -6.267 -0.787 27.658 1.00 94.94 103 GLY A O 1
ATOM 855 N N . GLY A 1 104 ? -7.973 -1.634 26.469 1.00 95.12 104 GLY A N 1
ATOM 856 C CA . GLY A 1 104 ? -9.029 -1.276 27.411 1.00 95.12 104 GLY A CA 1
ATOM 857 C C . GLY A 1 104 ? -10.409 -1.711 26.938 1.00 95.12 104 GLY A C 1
ATOM 858 O O . GLY A 1 104 ? -10.580 -2.152 25.803 1.00 95.12 104 GLY A O 1
ATOM 859 N N . GLU A 1 105 ? -11.393 -1.560 27.817 1.00 95.50 105 GLU A N 1
ATOM 860 C CA . GLU A 1 105 ? -12.802 -1.785 27.500 1.00 95.50 105 GLU A CA 1
ATOM 861 C C . GLU A 1 105 ? -13.298 -0.796 26.437 1.00 95.50 105 GLU A C 1
ATOM 863 O O . GLU A 1 105 ? -12.878 0.366 26.404 1.00 95.50 105 GLU A O 1
ATOM 868 N N . VAL A 1 106 ? -14.166 -1.280 25.549 1.00 96.38 106 VAL A N 1
ATOM 869 C CA . VAL A 1 106 ? -14.798 -0.482 24.493 1.00 96.38 106 VAL A CA 1
ATOM 870 C C . VAL A 1 106 ? -15.853 0.417 25.117 1.00 96.38 106 VAL A C 1
ATOM 872 O O . VAL A 1 106 ? -16.694 -0.061 25.867 1.00 96.38 106 VAL A O 1
ATOM 875 N N . SER A 1 107 ? -15.831 1.714 24.809 1.00 96.19 107 SER A N 1
ATOM 876 C CA . SER A 1 107 ? -16.844 2.627 25.341 1.00 96.19 107 SER A CA 1
ATOM 877 C C . SER A 1 107 ? -18.203 2.442 24.663 1.00 96.19 107 SER A C 1
ATOM 879 O O . SER A 1 107 ? -18.277 2.162 23.464 1.00 96.19 107 SER A O 1
ATOM 881 N N . ASP A 1 108 ? -19.282 2.701 25.405 1.00 97.81 108 ASP A N 1
ATOM 882 C CA . ASP A 1 108 ? -20.652 2.666 24.873 1.00 97.81 108 ASP A CA 1
ATOM 883 C C . ASP A 1 108 ? -20.823 3.583 23.658 1.00 97.81 108 ASP A C 1
ATOM 885 O O . ASP A 1 108 ? -21.389 3.176 22.647 1.00 97.81 108 ASP A O 1
ATOM 889 N N . ILE A 1 109 ? -20.236 4.785 23.705 1.00 97.88 109 ILE A N 1
ATOM 890 C CA . ILE A 1 109 ? -20.252 5.739 22.586 1.00 97.88 109 ILE A CA 1
ATOM 891 C C . ILE A 1 109 ? -19.610 5.118 21.337 1.00 97.88 109 ILE A C 1
ATOM 893 O O . ILE A 1 109 ? -20.145 5.235 20.239 1.00 97.88 109 ILE A O 1
ATOM 897 N N . ALA A 1 110 ? -18.475 4.424 21.471 1.00 97.75 110 ALA A N 1
ATOM 898 C CA . ALA A 1 110 ? -17.847 3.771 20.325 1.00 97.75 110 ALA A CA 1
ATOM 899 C C . ALA A 1 110 ? -18.736 2.648 19.765 1.00 97.75 110 ALA A C 1
ATOM 901 O O . ALA A 1 110 ? -18.885 2.531 18.547 1.00 97.75 110 ALA A O 1
ATOM 902 N N . LEU A 1 111 ? -19.373 1.864 20.641 1.00 97.81 111 LEU A N 1
ATOM 903 C CA . LEU A 1 111 ? -20.317 0.822 20.235 1.00 97.81 111 LEU A CA 1
ATOM 904 C C . LEU A 1 111 ? -21.541 1.399 19.513 1.00 97.81 111 LEU A C 1
ATOM 906 O O . LEU A 1 111 ? -21.977 0.821 18.519 1.00 97.81 111 LEU A O 1
ATOM 910 N N . GLU A 1 112 ? -22.085 2.530 19.961 1.00 98.00 112 GLU A N 1
ATOM 911 C CA . GLU A 1 112 ? -23.193 3.220 19.288 1.00 98.00 112 GLU A CA 1
ATOM 912 C C . GLU A 1 112 ? -22.827 3.642 17.861 1.00 98.00 112 GLU A C 1
ATOM 914 O O . GLU A 1 112 ? -23.604 3.418 16.932 1.00 98.00 112 GLU A O 1
ATOM 919 N N . TYR A 1 113 ? -21.622 4.174 17.653 1.00 98.25 113 TYR A N 1
ATOM 920 C CA . TYR A 1 113 ? -21.155 4.555 16.317 1.00 98.25 113 TYR A CA 1
ATOM 921 C C . TYR A 1 113 ? -20.948 3.334 15.415 1.00 98.25 113 TYR A C 1
ATOM 923 O O . TYR A 1 113 ? -21.308 3.367 14.238 1.00 98.25 113 TYR A O 1
ATOM 931 N N . ILE A 1 114 ? -20.403 2.239 15.953 1.00 98.12 114 ILE A N 1
ATOM 932 C CA . ILE A 1 114 ? -20.244 0.983 15.204 1.00 98.12 114 ILE A CA 1
ATOM 933 C C . ILE A 1 114 ? -21.613 0.431 14.782 1.00 98.12 114 ILE A C 1
ATOM 935 O O . ILE A 1 114 ? -21.763 -0.014 13.643 1.00 98.12 114 ILE A O 1
ATOM 939 N N . LYS A 1 115 ? -22.623 0.503 15.659 1.00 97.50 115 LYS A N 1
ATOM 940 C CA . LYS A 1 115 ? -23.994 0.070 15.345 1.00 97.50 115 LYS A CA 1
ATOM 941 C C . LYS A 1 115 ? -24.588 0.853 14.175 1.00 97.50 115 LYS A C 1
ATOM 943 O O . LYS A 1 115 ? -25.135 0.232 13.276 1.00 97.50 115 LYS A O 1
ATOM 948 N N . GLN A 1 116 ? -24.387 2.172 14.105 1.00 98.12 116 GLN A N 1
ATOM 949 C CA . GLN A 1 116 ? -24.867 2.966 12.962 1.00 98.12 116 GLN A CA 1
ATOM 950 C C . GLN A 1 116 ? -24.282 2.485 11.623 1.00 98.12 116 GLN A C 1
ATOM 952 O O . GLN A 1 116 ? -24.996 2.401 10.624 1.00 98.12 116 GLN A O 1
ATOM 957 N N . TRP A 1 117 ? -22.993 2.125 11.595 1.00 98.25 117 TRP A N 1
ATOM 958 C CA . TRP A 1 117 ? -22.379 1.533 10.402 1.00 98.25 117 TRP A CA 1
ATOM 959 C C . TRP A 1 117 ? -22.974 0.165 10.064 1.00 98.25 117 TRP A C 1
ATOM 961 O O . TRP A 1 117 ? -23.201 -0.107 8.884 1.00 98.25 117 TRP A O 1
ATOM 971 N N . ALA A 1 118 ? -23.238 -0.667 11.074 1.00 97.00 118 ALA A N 1
ATOM 972 C CA . ALA A 1 118 ? -23.854 -1.981 10.906 1.00 97.00 118 ALA A CA 1
ATOM 973 C C . ALA A 1 118 ? -25.287 -1.888 10.353 1.00 97.00 118 ALA A C 1
ATOM 975 O O . ALA A 1 118 ? -25.640 -2.646 9.453 1.00 97.00 118 ALA A O 1
ATOM 976 N N . ASP A 1 119 ? -26.077 -0.929 10.840 1.00 97.44 119 ASP A N 1
ATOM 977 C CA . ASP A 1 119 ? -27.472 -0.741 10.433 1.00 97.44 119 ASP A CA 1
ATOM 978 C C . ASP A 1 119 ? -27.586 -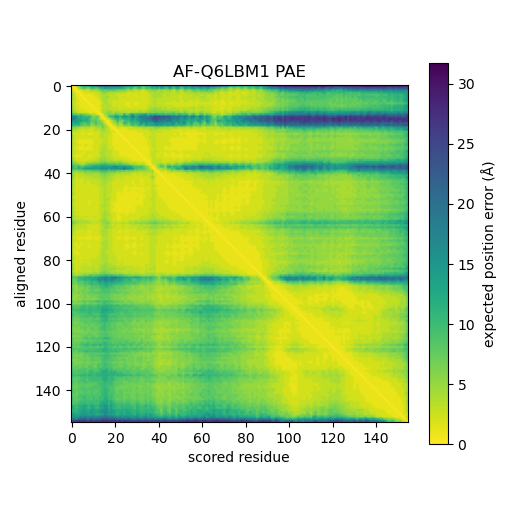0.289 8.968 1.00 97.44 119 ASP A C 1
ATOM 980 O O . ASP A 1 119 ? -28.443 -0.770 8.226 1.00 97.44 119 ASP A O 1
ATOM 984 N N . ILE A 1 120 ? -26.708 0.624 8.530 1.00 97.88 120 ILE A N 1
ATOM 985 C CA . ILE A 1 120 ? -26.717 1.165 7.159 1.00 97.88 120 ILE A CA 1
ATOM 986 C C . ILE A 1 120 ? -26.100 0.180 6.153 1.00 97.88 120 ILE A C 1
ATOM 988 O O . ILE A 1 120 ? -26.495 0.172 4.989 1.00 97.88 120 ILE A O 1
ATOM 992 N N . ASN A 1 121 ? -25.145 -0.649 6.586 1.00 97.69 121 ASN A N 1
ATOM 993 C CA . ASN A 1 121 ? -24.387 -1.570 5.732 1.00 97.69 121 ASN A CA 1
ATOM 994 C C . ASN A 1 121 ? -24.650 -3.022 6.152 1.00 97.69 121 ASN A C 1
ATOM 996 O O . ASN A 1 121 ? -23.720 -3.764 6.472 1.00 97.69 121 ASN A O 1
ATOM 1000 N N . ALA A 1 122 ? -25.925 -3.418 6.170 1.00 95.75 122 ALA A N 1
ATOM 1001 C CA . ALA A 1 122 ? -26.373 -4.722 6.664 1.00 95.75 122 ALA A CA 1
ATOM 1002 C C . ALA A 1 122 ? -25.732 -5.920 5.932 1.00 95.75 122 ALA A C 1
ATOM 1004 O O . ALA A 1 122 ? -25.698 -7.036 6.448 1.00 95.75 122 ALA A O 1
ATOM 1005 N N . GLU A 1 123 ? -25.221 -5.705 4.722 1.00 97.06 123 GLU A N 1
ATOM 1006 C CA . GLU A 1 123 ? -24.532 -6.706 3.917 1.00 97.06 123 GLU A CA 1
ATOM 1007 C C . GLU A 1 123 ? -23.017 -6.803 4.180 1.00 97.06 123 GLU A C 1
ATOM 1009 O O . GLU A 1 123 ? -22.350 -7.648 3.574 1.00 97.06 123 GLU A O 1
ATOM 1014 N N . TYR A 1 124 ? -22.464 -5.937 5.035 1.00 98.06 124 TYR A N 1
ATOM 1015 C CA . TYR A 1 124 ? -21.057 -5.950 5.430 1.00 98.06 124 TYR A CA 1
ATOM 1016 C C . TYR A 1 124 ? -20.862 -6.707 6.743 1.00 98.06 124 TYR A C 1
ATOM 1018 O O . TYR A 1 124 ? -21.583 -6.526 7.719 1.00 98.06 124 TYR A O 1
ATOM 1026 N N . ASN A 1 125 ? -19.810 -7.518 6.800 1.00 98.00 125 ASN A N 1
ATOM 1027 C CA . ASN A 1 125 ? -19.374 -8.146 8.037 1.00 98.00 125 ASN A CA 1
ATOM 1028 C C . ASN A 1 125 ? -18.621 -7.133 8.913 1.00 98.00 125 ASN A C 1
ATOM 1030 O O . ASN A 1 125 ? -17.582 -6.607 8.504 1.00 98.00 125 ASN A O 1
ATOM 1034 N N . ILE A 1 126 ? -19.114 -6.883 10.123 1.00 97.94 126 ILE A N 1
ATOM 1035 C CA . ILE A 1 126 ? -18.472 -5.984 11.085 1.00 97.94 126 ILE A CA 1
ATOM 1036 C C . ILE A 1 126 ? -17.455 -6.765 11.921 1.00 97.94 126 ILE A C 1
ATOM 1038 O O . IL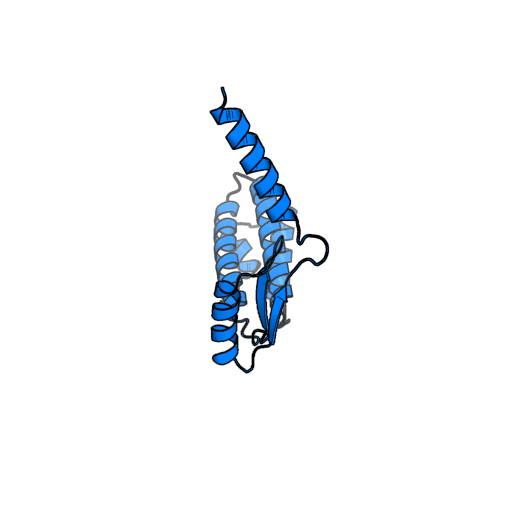E A 1 126 ? -17.806 -7.732 12.595 1.00 97.94 126 ILE A O 1
ATOM 1042 N N . LYS A 1 127 ? -16.192 -6.328 11.925 1.00 98.00 127 LYS A N 1
ATOM 1043 C CA . LYS A 1 127 ? -15.131 -6.893 12.771 1.00 98.00 127 LYS A CA 1
ATOM 1044 C C . LYS A 1 127 ? -14.598 -5.833 13.723 1.00 98.00 127 LYS A C 1
ATOM 1046 O O . LYS A 1 127 ? -13.963 -4.883 13.273 1.00 98.00 127 LYS A O 1
ATOM 1051 N N . LEU A 1 128 ? -14.816 -6.022 15.022 1.00 97.81 128 LEU A N 1
ATOM 1052 C CA . LEU A 1 128 ? -14.177 -5.235 16.073 1.00 97.81 128 LEU A CA 1
ATOM 1053 C C . LEU A 1 128 ? -12.966 -6.003 16.607 1.00 97.81 128 LEU A C 1
ATOM 1055 O O . LEU A 1 128 ? -13.108 -6.965 17.358 1.00 97.81 128 LEU A O 1
ATOM 1059 N N . TRP A 1 129 ? -11.779 -5.593 16.175 1.00 98.38 129 TRP A N 1
ATOM 1060 C CA . TRP A 1 129 ? -10.521 -6.179 16.614 1.00 98.38 129 TRP A CA 1
ATOM 1061 C C . TRP A 1 129 ? -10.145 -5.654 17.998 1.00 98.38 129 TRP A C 1
ATOM 1063 O O . TRP A 1 129 ? -10.073 -4.441 18.202 1.00 98.38 129 TRP A O 1
ATOM 1073 N N . TYR A 1 130 ? -9.858 -6.577 18.910 1.00 97.31 130 TYR A N 1
ATOM 1074 C CA . TYR A 1 130 ? -9.331 -6.314 20.243 1.00 97.31 130 TYR A CA 1
ATOM 1075 C C . TYR A 1 130 ? -8.201 -7.300 20.551 1.00 97.31 130 TYR A C 1
ATOM 1077 O O . TYR A 1 130 ? -8.034 -8.301 19.854 1.00 97.31 130 TYR A O 1
ATOM 1085 N N . ASP A 1 131 ? -7.427 -7.008 21.590 1.00 98.00 131 ASP A N 1
ATOM 1086 C CA . ASP A 1 131 ? -6.391 -7.901 22.103 1.00 98.00 131 ASP A CA 1
ATOM 1087 C C . ASP A 1 131 ? -6.833 -8.417 23.476 1.00 98.00 131 ASP A C 1
ATOM 1089 O O . ASP A 1 131 ? -6.985 -7.629 24.415 1.00 98.00 131 ASP A O 1
ATOM 1093 N N . SER A 1 132 ? -7.084 -9.727 23.573 1.00 96.06 132 SER A N 1
ATOM 1094 C CA . SER A 1 132 ? -7.563 -10.363 24.804 1.00 96.06 132 SER A CA 1
ATOM 1095 C C . SER A 1 132 ? -6.543 -10.316 25.936 1.00 96.06 132 SER A C 1
ATOM 1097 O O . SER A 1 132 ? -6.938 -10.307 27.100 1.00 96.06 132 SER A O 1
ATOM 1099 N N . GLU A 1 133 ? -5.253 -10.237 25.611 1.00 97.62 133 GLU A N 1
ATOM 1100 C CA . GLU A 1 133 ? -4.165 -10.282 26.591 1.00 97.62 133 GLU A CA 1
ATOM 1101 C C . GLU A 1 133 ? -3.754 -8.883 27.074 1.00 97.62 133 GLU A C 1
ATOM 1103 O O . GLU A 1 133 ? -2.989 -8.745 28.029 1.00 97.62 133 GLU A O 1
ATOM 1108 N N . ALA A 1 134 ? -4.267 -7.821 26.442 1.00 97.31 134 ALA A N 1
ATOM 1109 C CA . ALA A 1 134 ? -3.812 -6.450 26.667 1.00 97.31 134 ALA A CA 1
ATOM 1110 C C . ALA A 1 134 ? -4.889 -5.505 27.231 1.00 97.31 134 ALA A C 1
ATOM 1112 O O . ALA A 1 134 ? -4.718 -4.286 27.185 1.00 97.31 134 ALA A O 1
ATOM 1113 N N . PHE A 1 135 ? -5.982 -6.013 27.809 1.00 96.50 135 PHE A N 1
ATOM 1114 C CA . PHE A 1 135 ? -7.077 -5.170 28.323 1.00 96.50 135 PHE A CA 1
ATOM 1115 C C . PHE A 1 135 ? -6.664 -4.147 29.397 1.00 96.50 135 PHE A C 1
ATOM 1117 O O . PHE A 1 135 ? -7.330 -3.129 29.557 1.00 96.50 135 PHE A O 1
ATOM 1124 N N . LEU A 1 136 ? -5.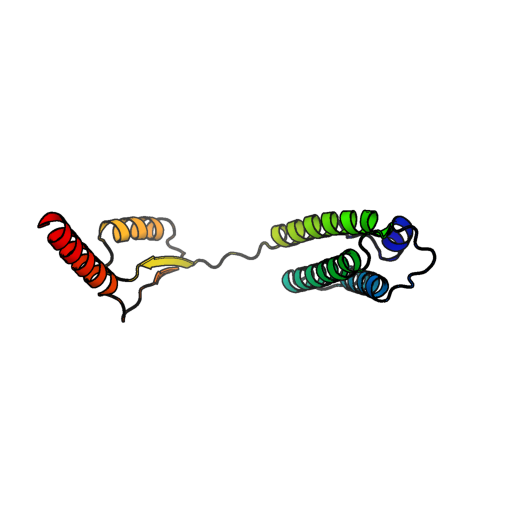574 -4.377 30.134 1.00 97.50 136 LEU A N 1
ATOM 1125 C CA . LEU A 1 136 ? -5.163 -3.512 31.250 1.00 97.50 136 LEU A CA 1
ATOM 1126 C C . LEU A 1 136 ? -4.132 -2.440 30.878 1.00 97.50 136 LEU A C 1
ATOM 1128 O O . LEU A 1 136 ? -3.731 -1.662 31.744 1.00 97.50 136 LEU A O 1
ATOM 1132 N N . VAL A 1 137 ? -3.704 -2.350 29.615 1.00 98.19 137 VAL A N 1
ATOM 1133 C CA . VAL A 1 137 ? -2.642 -1.412 29.201 1.00 98.19 137 VAL A CA 1
ATOM 1134 C C . VAL A 1 137 ? -3.017 0.042 29.501 1.00 98.19 137 VAL A C 1
ATOM 1136 O O . VAL A 1 137 ? -2.207 0.797 30.042 1.00 98.19 137 VAL A O 1
ATOM 1139 N N . ASN A 1 138 ? -4.251 0.449 29.202 1.00 97.38 138 ASN A N 1
ATOM 1140 C CA . ASN A 1 138 ? -4.714 1.807 29.475 1.00 97.38 138 ASN A CA 1
ATOM 1141 C C . ASN A 1 138 ? -4.872 2.063 30.979 1.00 97.38 138 ASN A C 1
ATOM 1143 O O . ASN A 1 138 ? -4.561 3.156 31.446 1.00 97.38 138 ASN A O 1
ATOM 1147 N N . THR A 1 139 ? -5.311 1.062 31.743 1.00 97.88 139 THR A N 1
ATOM 1148 C CA . THR A 1 139 ? -5.392 1.147 33.208 1.00 97.88 139 THR A CA 1
ATOM 1149 C C . THR A 1 139 ? -4.008 1.366 33.811 1.00 97.88 139 THR A C 1
ATOM 1151 O O . THR A 1 139 ? -3.820 2.303 34.584 1.00 97.88 139 THR A O 1
ATOM 1154 N N . LEU A 1 140 ? -3.019 0.573 33.390 1.00 98.19 140 LEU A N 1
ATOM 1155 C CA . LEU A 1 140 ? -1.633 0.712 33.833 1.00 98.19 140 LEU A CA 1
ATOM 1156 C C . LEU A 1 140 ? -1.066 2.092 33.482 1.00 98.19 140 LEU A C 1
ATOM 1158 O O . LEU A 1 140 ? -0.503 2.766 34.342 1.00 98.19 140 LEU A O 1
ATOM 1162 N N . LYS A 1 141 ? -1.259 2.542 32.235 1.00 98.38 141 LYS A N 1
ATOM 1163 C CA . LYS A 1 141 ? -0.843 3.881 31.798 1.00 98.38 141 LYS A CA 1
ATOM 1164 C C . LYS A 1 141 ? -1.434 4.965 32.700 1.00 98.38 141 LYS A C 1
ATOM 1166 O O . LYS A 1 141 ? -0.700 5.848 33.136 1.00 98.38 141 LYS A O 1
ATOM 1171 N N . LYS A 1 142 ? -2.745 4.918 32.956 1.00 98.06 142 LYS A N 1
ATOM 1172 C CA . LYS A 1 142 ? -3.432 5.907 33.798 1.00 98.06 142 LYS A CA 1
ATOM 1173 C C . LYS A 1 142 ? -2.872 5.917 35.217 1.00 98.06 142 LYS A C 1
ATOM 1175 O O . LYS A 1 142 ? -2.551 6.994 35.701 1.00 98.06 142 LYS A O 1
ATOM 1180 N N . ALA A 1 143 ? -2.669 4.746 35.819 1.00 98.31 143 ALA A N 1
ATOM 1181 C CA . ALA A 1 143 ? -2.120 4.630 37.168 1.00 98.31 143 ALA A CA 1
ATOM 1182 C C . ALA A 1 143 ? -0.718 5.251 37.286 1.00 98.31 143 ALA A C 1
ATOM 1184 O O . ALA A 1 143 ? -0.451 6.008 38.216 1.00 98.31 143 ALA A O 1
ATOM 1185 N N . ILE A 1 144 ? 0.166 4.982 36.317 1.00 98.31 144 ILE A N 1
ATOM 1186 C CA . ILE A 1 144 ? 1.514 5.569 36.297 1.00 98.31 144 ILE A CA 1
ATOM 1187 C C . ILE A 1 144 ? 1.432 7.093 36.173 1.00 98.31 144 ILE A C 1
ATOM 1189 O O . ILE A 1 144 ? 2.056 7.808 36.952 1.00 98.31 144 ILE A O 1
ATOM 1193 N N . VAL A 1 145 ? 0.644 7.598 35.219 1.00 98.31 145 VAL A N 1
ATOM 1194 C CA . VAL A 1 145 ? 0.510 9.044 34.982 1.00 98.31 145 VAL A CA 1
ATOM 1195 C C . VAL A 1 145 ? -0.061 9.759 36.203 1.00 98.31 145 VAL A C 1
ATOM 1197 O O .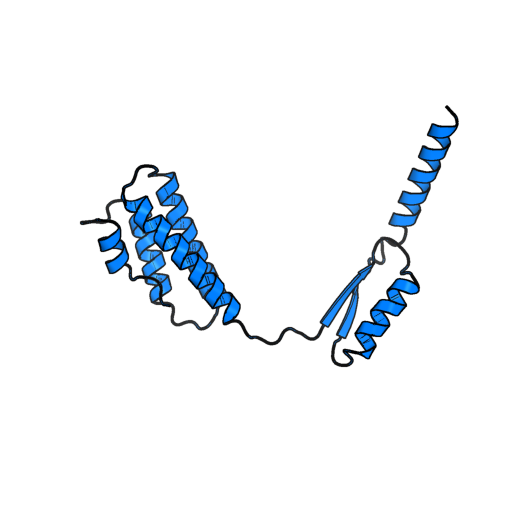 VAL A 1 145 ? 0.454 10.805 36.594 1.00 98.31 145 VAL A O 1
ATOM 1200 N N . GLU A 1 146 ? -1.105 9.208 36.813 1.00 97.94 146 GLU A N 1
ATOM 1201 C CA . GLU A 1 146 ? -1.725 9.762 38.015 1.00 97.94 146 GLU A CA 1
ATOM 1202 C C . GLU A 1 146 ? -0.742 9.800 39.193 1.00 97.94 146 GLU A C 1
ATOM 1204 O O . GLU A 1 146 ? -0.595 10.843 39.838 1.00 97.94 146 GLU A O 1
ATOM 1209 N N . SER A 1 147 ? 0.001 8.710 39.413 1.00 97.75 147 SER A N 1
ATOM 1210 C CA . SER A 1 147 ? 1.034 8.640 40.451 1.00 97.75 147 SER A CA 1
ATOM 1211 C C . SER A 1 147 ? 2.119 9.696 40.233 1.00 97.75 147 SER A C 1
ATOM 1213 O O . SER A 1 147 ? 2.407 10.476 41.138 1.00 97.75 147 SER A O 1
ATOM 1215 N N . SER A 1 148 ? 2.692 9.769 39.029 1.00 97.38 148 SER A N 1
ATOM 1216 C CA . SER A 1 148 ? 3.768 10.721 38.726 1.00 97.38 148 SER A CA 1
ATOM 1217 C C . SER A 1 148 ? 3.304 12.179 38.770 1.00 97.38 148 SER A C 1
ATOM 1219 O O . SER A 1 148 ? 4.060 13.054 39.179 1.00 97.38 148 SER A O 1
ATOM 1221 N N . THR A 1 149 ? 2.059 12.457 38.371 1.00 97.12 149 THR A N 1
ATOM 1222 C CA . THR A 1 149 ? 1.493 13.816 38.445 1.00 97.12 149 THR A CA 1
ATOM 1223 C C . THR A 1 149 ? 1.306 14.243 39.897 1.00 97.12 149 THR A C 1
ATOM 1225 O O . THR A 1 149 ? 1.612 15.378 40.249 1.00 97.12 149 THR A O 1
ATOM 1228 N N . THR A 1 150 ? 0.841 13.327 40.748 1.00 96.94 150 THR A N 1
ATOM 1229 C CA . THR A 1 150 ? 0.669 13.591 42.181 1.00 96.94 150 THR A CA 1
ATOM 1230 C C . THR A 1 150 ? 2.011 13.876 42.853 1.00 96.94 150 THR A C 1
ATOM 1232 O O . THR A 1 150 ? 2.119 14.849 43.592 1.00 96.94 150 THR A O 1
ATOM 1235 N N . GLU A 1 151 ? 3.040 13.081 42.550 1.00 96.44 151 GLU A N 1
ATOM 1236 C CA . GLU A 1 151 ? 4.402 13.284 43.062 1.00 96.44 151 GLU A CA 1
ATOM 1237 C C . GLU A 1 151 ? 4.982 14.642 42.630 1.00 96.44 151 GLU A C 1
ATOM 1239 O O . GLU A 1 151 ? 5.529 15.371 43.453 1.00 96.44 151 GLU A O 1
ATOM 1244 N N . ALA A 1 152 ? 4.794 15.032 41.366 1.00 95.56 152 ALA A N 1
ATOM 1245 C CA . ALA A 1 152 ? 5.285 16.310 40.850 1.00 95.56 152 ALA A CA 1
ATOM 1246 C C . ALA A 1 152 ? 4.602 17.540 41.478 1.00 95.56 152 ALA A C 1
ATOM 1248 O O . ALA A 1 152 ? 5.227 18.590 41.567 1.00 95.56 152 ALA A O 1
ATOM 1249 N N . 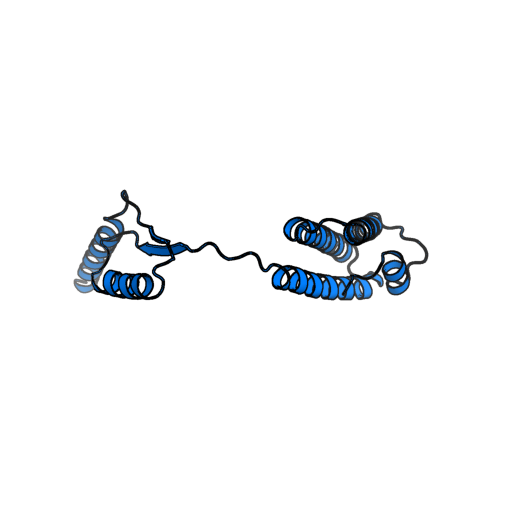LEU A 1 153 ? 3.335 17.430 41.893 1.00 95.12 153 LEU A N 1
ATOM 1250 C CA . LEU A 1 153 ? 2.578 18.525 42.519 1.00 95.12 153 LEU A CA 1
ATOM 1251 C C . LEU A 1 153 ? 2.844 18.676 44.027 1.00 95.12 153 LEU A C 1
ATOM 1253 O O . LEU A 1 153 ? 2.412 19.664 44.619 1.00 95.12 153 LEU A O 1
ATOM 1257 N N . GLN A 1 154 ? 3.491 17.692 44.658 1.00 87.38 154 GLN A N 1
ATOM 1258 C CA . GLN A 1 154 ? 3.850 17.721 46.082 1.00 87.38 154 GLN A CA 1
ATOM 1259 C C . GLN A 1 154 ? 5.236 18.337 46.352 1.00 87.38 154 GLN A C 1
ATOM 1261 O O . GLN A 1 154 ? 5.586 18.532 47.518 1.00 87.38 154 GLN A O 1
ATOM 1266 N N . LEU A 1 155 ? 6.002 18.638 45.298 1.00 58.62 155 LEU A N 1
ATOM 1267 C CA . LEU A 1 155 ? 7.293 19.338 45.323 1.00 58.62 155 LEU A CA 1
ATOM 1268 C C . LEU A 1 155 ? 7.114 20.844 45.091 1.00 58.62 155 LEU A C 1
ATOM 1270 O O . LEU A 1 155 ? 7.892 21.610 45.703 1.00 58.62 155 LEU A O 1
#

Radius of gyration: 27.23 Å; Cα contacts (8 Å, |Δi|>4): 121; chains: 1; bounding box: 55×30×78 Å

Nearest PDB structures (foldseek):
  4dmv-assembly1_A  TM=9.480E-01  e=1.465E-17  Clostridioides difficile
  4dmw-assembly1_A  TM=9.388E-01  e=5.087E-17  Clostridioides difficile
  7uby-assembly2_A  TM=8.935E-01  e=6.750E-17  Clostridioides difficile
  5vqm-assembly2_B  TM=9.071E-01  e=6.956E-12  Clostridioides difficile R20291
  2vkh-assembly2_B  TM=9.157E-01  e=2.038E-11  Paraclostridium sordellii